Protein AF-A0A0F9MVT8-F1 (afdb_monomer)

Sequence (99 aa):
MTNLKAFVANEDFSGGAGLPTGDTILDLTTTQVSPEDYEGKPRWKLTTADKVEYFVPKTVMNGIKNAVAKDFGFARVTRTGESKNDTQYTVVGIKDGGQ

Secondary structure (DSSP, 8-state):
-EEHHHHHTT--------PPSEEEEEETTT-EEEEEESSSSEEEEEE-TT--EEEE-HHHHHHHHHHHHTT-SEEEEEEE-SSTTT-EEEEEEESSS--

Solvent-accessible surface area (backbone atoms only — not comparable to full-atom values): 5567 Å² total; per-residue (Å²): 135,43,36,35,60,71,47,58,77,76,67,87,73,55,51,52,78,55,70,70,74,41,82,43,79,42,49,36,75,62,19,28,42,44,82,40,75,56,91,90,30,54,26,36,37,39,33,38,82,87,67,52,74,40,39,38,26,33,72,56,53,54,33,49,42,54,19,51,76,70,69,34,52,18,33,40,37,36,29,44,56,93,49,88,90,58,49,44,78,47,58,44,55,32,80,61,90,70,131

Radius of gyration: 12.4 Å; Cα contacts (8 Å, |Δi|>4): 213; chains: 1; bounding box: 30×28×28 Å

Foldseek 3Di:
DAQQLVVLVDDDFAFDDWDDAFKDKAQRGAWDWDWDQDPNTIWIWTQHPVRDIITGGRVQSVLVSVLSVVVARMKIWHWDDDDRVGTDIDIDGDNDSDD

pLDDT: mean 78.33, std 12.26, range [42.06, 92.0]

Structure (mmCIF, N/CA/C/O backbone):
data_AF-A0A0F9MVT8-F1
#
_entry.id   AF-A0A0F9MVT8-F1
#
loop_
_atom_site.group_PDB
_atom_site.id
_atom_site.type_symbol
_atom_site.label_atom_id
_atom_site.label_alt_id
_atom_site.label_comp_id
_atom_site.label_asym_id
_atom_site.label_entity_id
_atom_site.label_seq_id
_atom_site.pdbx_PDB_ins_code
_atom_site.Cartn_x
_atom_site.Cartn_y
_atom_site.Cartn_z
_atom_site.occupancy
_atom_site.B_iso_or_equiv
_atom_site.auth_seq_id
_atom_site.auth_comp_id
_atom_site.auth_asym_id
_atom_site.auth_atom_id
_atom_site.pdbx_PDB_model_num
ATOM 1 N N . MET A 1 1 ? 2.229 -5.162 15.425 1.00 57.41 1 MET A N 1
ATOM 2 C CA . MET A 1 1 ? 1.978 -4.916 13.990 1.00 57.41 1 MET A CA 1
ATOM 3 C C . MET A 1 1 ? 0.485 -5.056 13.756 1.00 57.41 1 MET A C 1
ATOM 5 O O . MET A 1 1 ? -0.080 -6.049 14.198 1.00 57.41 1 MET A O 1
ATOM 9 N N . THR A 1 2 ? -0.148 -4.052 13.154 1.00 72.50 2 THR A N 1
ATOM 10 C CA . THR A 1 2 ? -1.597 -4.027 12.884 1.00 72.50 2 THR A CA 1
ATOM 11 C C . THR A 1 2 ? -1.817 -4.370 11.410 1.00 72.50 2 THR A C 1
ATOM 13 O O . THR A 1 2 ? -1.026 -3.951 10.565 1.00 72.50 2 THR A O 1
ATOM 16 N N . ASN A 1 3 ? -2.851 -5.151 11.084 1.00 79.38 3 ASN A N 1
ATOM 17 C CA . ASN A 1 3 ? -3.194 -5.400 9.681 1.00 79.38 3 ASN A CA 1
ATOM 18 C C . ASN A 1 3 ? -3.801 -4.143 9.028 1.00 79.38 3 ASN A C 1
ATOM 20 O O . ASN A 1 3 ? -4.315 -3.247 9.704 1.00 79.38 3 ASN A O 1
ATOM 24 N N . LEU A 1 4 ? -3.716 -4.069 7.702 1.00 78.19 4 LEU A N 1
ATOM 25 C CA . LEU A 1 4 ? -4.074 -2.895 6.913 1.00 78.19 4 LEU A CA 1
ATOM 26 C C . LEU A 1 4 ? -5.542 -2.501 7.110 1.00 78.19 4 LEU A C 1
ATOM 28 O O . LEU A 1 4 ? -5.825 -1.328 7.356 1.00 78.19 4 LEU A O 1
ATOM 32 N N . LYS A 1 5 ? -6.464 -3.474 7.100 1.00 77.69 5 LYS A N 1
ATOM 33 C CA . LYS A 1 5 ? -7.898 -3.232 7.333 1.00 77.69 5 LYS A CA 1
ATOM 34 C C . LYS A 1 5 ? -8.169 -2.568 8.694 1.00 77.69 5 LYS A C 1
ATOM 36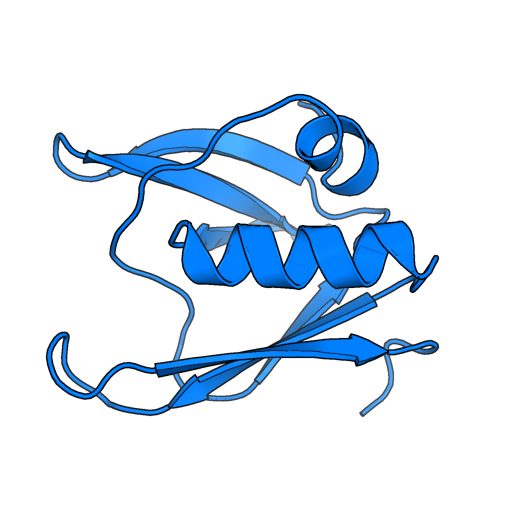 O O . LYS A 1 5 ? -8.934 -1.608 8.746 1.00 77.69 5 LYS A O 1
ATOM 41 N N . ALA A 1 6 ? -7.530 -3.023 9.777 1.00 75.38 6 ALA A N 1
ATOM 42 C CA . ALA A 1 6 ? -7.729 -2.471 11.123 1.00 75.38 6 ALA A CA 1
ATOM 43 C C . ALA A 1 6 ? -7.059 -1.099 11.331 1.00 75.38 6 ALA A C 1
ATOM 45 O O . ALA A 1 6 ? -7.586 -0.252 12.050 1.00 75.38 6 ALA A O 1
ATOM 46 N N . PHE A 1 7 ? -5.914 -0.858 10.694 1.00 71.88 7 PHE A N 1
ATOM 47 C CA . PHE A 1 7 ? -5.181 0.408 10.797 1.00 71.88 7 PHE A CA 1
ATOM 48 C C . PHE A 1 7 ? -5.871 1.555 10.046 1.00 71.88 7 PHE A C 1
ATOM 50 O O . PHE A 1 7 ? -6.007 2.662 10.560 1.00 71.88 7 PHE A O 1
ATOM 57 N N . VAL A 1 8 ? -6.371 1.279 8.840 1.00 70.25 8 VAL A N 1
ATOM 58 C CA . VAL A 1 8 ? -7.002 2.277 7.959 1.00 70.25 8 VAL A CA 1
ATOM 59 C C . VAL A 1 8 ? -8.264 2.911 8.562 1.00 70.25 8 VAL A C 1
ATOM 61 O O . VAL A 1 8 ? -8.628 4.037 8.211 1.00 70.25 8 VAL A O 1
ATOM 64 N N . ALA A 1 9 ? -8.922 2.219 9.491 1.00 67.50 9 ALA A N 1
ATOM 65 C CA . ALA A 1 9 ? -10.107 2.725 10.171 1.00 67.50 9 ALA A CA 1
ATOM 66 C C . ALA A 1 9 ? -9.826 3.938 11.083 1.00 67.50 9 ALA A C 1
ATOM 68 O O . ALA A 1 9 ? -10.749 4.713 11.320 1.00 67.50 9 ALA A O 1
ATOM 69 N N . ASN A 1 10 ? -8.585 4.137 11.551 1.00 59.72 10 ASN A N 1
ATOM 70 C CA . ASN A 1 10 ? -8.304 5.019 12.693 1.00 59.72 10 ASN A CA 1
ATOM 71 C C . ASN A 1 10 ? -7.303 6.160 12.441 1.00 59.72 10 ASN A C 1
ATOM 73 O O . ASN A 1 10 ? -7.104 6.972 13.336 1.00 59.72 10 ASN A O 1
ATOM 77 N N . GLU A 1 11 ? -6.694 6.266 11.258 1.00 57.78 11 GLU A N 1
ATOM 78 C CA . GLU A 1 11 ? -5.518 7.133 11.071 1.00 57.78 11 GLU A CA 1
ATOM 79 C C . GLU A 1 11 ? -5.678 8.193 9.964 1.00 57.78 11 GLU A C 1
ATOM 81 O O . GLU A 1 11 ? -6.365 7.978 8.955 1.00 57.78 11 GLU A O 1
ATOM 86 N N . ASP A 1 12 ? -5.021 9.345 10.166 1.00 48.75 12 ASP A N 1
ATOM 87 C CA . ASP A 1 12 ? -4.822 10.403 9.166 1.00 48.75 12 ASP A CA 1
ATOM 88 C C . ASP A 1 12 ? -3.402 10.327 8.599 1.00 48.75 12 ASP A C 1
ATOM 90 O O . ASP A 1 12 ? -2.428 10.002 9.276 1.00 48.75 12 ASP A O 1
ATOM 94 N N . PHE A 1 13 ? -3.288 10.607 7.309 1.00 53.25 13 PHE A N 1
ATOM 95 C CA . PHE A 1 13 ? -2.173 10.154 6.504 1.00 53.25 13 PHE A CA 1
ATOM 96 C C . PHE A 1 13 ? -1.389 11.350 5.889 1.00 53.25 13 PHE A C 1
ATOM 98 O O . PHE A 1 13 ? -2.007 12.262 5.363 1.00 53.25 13 PHE A O 1
ATOM 105 N N . SER A 1 14 ? -0.046 11.417 5.907 1.00 42.06 14 SER A N 1
ATOM 106 C CA . SER A 1 14 ? 0.808 12.344 5.111 1.00 42.06 14 SER A CA 1
ATOM 107 C C . SER A 1 14 ? 2.017 11.628 4.444 1.00 42.06 14 SER A C 1
ATOM 109 O O . SER A 1 14 ? 2.434 10.588 4.923 1.00 42.06 14 SER A O 1
ATOM 111 N N . GLY A 1 15 ? 2.486 12.071 3.259 1.00 43.91 15 GLY A N 1
ATOM 112 C CA . GLY A 1 15 ? 3.060 11.149 2.246 1.00 43.91 15 GLY A CA 1
ATOM 113 C C . GLY A 1 15 ? 4.487 11.341 1.688 1.00 43.91 15 GLY A C 1
ATOM 114 O O . GLY A 1 15 ? 5.282 12.156 2.150 1.00 43.91 15 GLY A O 1
ATOM 115 N N . GLY A 1 16 ? 4.766 10.563 0.620 1.00 42.28 16 GLY A N 1
ATOM 116 C CA . GLY A 1 16 ? 5.887 10.630 -0.348 1.00 42.28 16 GLY A CA 1
ATOM 117 C C . GLY A 1 16 ? 6.262 9.239 -0.938 1.00 42.28 16 GLY A C 1
ATOM 118 O O . GLY A 1 16 ? 5.487 8.313 -0.729 1.00 42.28 16 GLY A O 1
ATOM 119 N N . ALA A 1 17 ? 7.420 9.121 -1.638 1.00 54.72 17 ALA A N 1
ATOM 120 C CA . ALA A 1 17 ? 8.029 7.942 -2.324 1.00 54.72 17 ALA A CA 1
ATOM 121 C C . ALA A 1 17 ? 7.345 6.573 -2.129 1.00 54.72 17 ALA A C 1
ATOM 123 O O . ALA A 1 17 ? 7.196 6.101 -1.001 1.00 54.72 17 ALA A O 1
ATOM 124 N N . GLY A 1 18 ? 6.931 5.989 -3.256 1.00 60.56 18 GLY A N 1
ATOM 125 C CA . GLY A 1 18 ? 5.908 4.954 -3.299 1.00 60.56 18 GLY A CA 1
ATOM 126 C C . GLY A 1 18 ? 6.324 3.634 -3.951 1.00 60.56 18 GLY A C 1
ATOM 127 O O . GLY A 1 18 ? 7.499 3.296 -4.032 1.00 60.56 18 GLY A O 1
ATOM 128 N N . LEU A 1 19 ? 5.310 2.911 -4.423 1.00 71.81 19 LEU A N 1
ATOM 129 C CA . LEU A 1 19 ? 5.390 1.584 -5.043 1.00 71.81 19 LEU A CA 1
ATOM 130 C C . LEU A 1 19 ? 6.253 1.542 -6.323 1.00 71.81 19 LEU A C 1
ATOM 132 O O . LEU A 1 19 ? 6.502 2.584 -6.937 1.00 71.81 19 LEU A O 1
ATOM 136 N N . PRO A 1 20 ? 6.697 0.352 -6.770 1.00 75.06 20 PRO A N 1
ATOM 137 C CA . PRO A 1 20 ? 7.292 0.194 -8.097 1.00 75.06 20 PRO A CA 1
ATOM 138 C C . PRO A 1 20 ? 6.305 0.598 -9.205 1.00 75.06 20 PRO A C 1
ATOM 140 O O . PRO A 1 20 ? 5.094 0.604 -8.999 1.00 75.06 20 PRO A O 1
ATOM 143 N N . THR A 1 21 ? 6.824 0.971 -10.379 1.00 81.00 21 THR A N 1
ATOM 144 C CA . THR A 1 21 ? 5.994 1.255 -11.562 1.00 81.00 21 THR A CA 1
ATOM 145 C C . THR A 1 21 ? 5.252 -0.010 -12.000 1.00 81.00 21 THR A C 1
ATOM 147 O O . THR A 1 21 ? 5.832 -1.095 -11.994 1.00 81.00 21 THR A O 1
ATOM 150 N N . GLY A 1 22 ? 3.990 0.135 -12.406 1.00 85.31 22 GLY A N 1
ATOM 151 C CA . GLY A 1 22 ? 3.108 -0.973 -12.769 1.00 85.31 22 GLY A CA 1
ATOM 152 C C . GLY A 1 22 ? 2.114 -1.327 -11.666 1.00 85.31 22 GLY A C 1
ATOM 153 O O . GLY A 1 22 ? 1.822 -0.514 -10.784 1.00 85.31 22 GLY A O 1
ATOM 154 N N . ASP A 1 23 ? 1.564 -2.535 -11.753 1.00 88.00 23 ASP A N 1
ATOM 155 C CA . ASP A 1 23 ? 0.550 -3.025 -10.827 1.00 88.00 23 ASP A CA 1
ATOM 156 C C . ASP A 1 23 ? 1.186 -3.691 -9.608 1.00 88.00 23 ASP A C 1
ATOM 158 O O . ASP A 1 23 ? 2.031 -4.577 -9.718 1.00 88.00 23 ASP A O 1
ATOM 162 N N . THR A 1 24 ? 0.727 -3.295 -8.425 1.00 88.88 24 THR A N 1
ATOM 163 C CA . THR A 1 24 ? 0.940 -4.031 -7.179 1.00 88.88 24 THR A CA 1
ATOM 164 C C . THR A 1 24 ? -0.413 -4.450 -6.620 1.00 88.88 24 THR A C 1
ATOM 166 O O . THR A 1 24 ? -1.289 -3.608 -6.411 1.00 88.88 24 THR A O 1
ATOM 169 N N . ILE A 1 25 ? -0.592 -5.746 -6.366 1.00 89.75 25 ILE A N 1
ATOM 170 C CA . ILE A 1 25 ? -1.791 -6.276 -5.713 1.00 89.75 25 ILE A CA 1
ATOM 171 C C . ILE A 1 25 ? -1.519 -6.395 -4.217 1.00 89.75 25 ILE A C 1
ATOM 173 O O . ILE A 1 25 ? -0.577 -7.061 -3.797 1.00 89.75 25 ILE A O 1
ATOM 177 N N . LEU A 1 26 ? -2.348 -5.734 -3.415 1.00 89.62 26 LEU A N 1
ATOM 178 C CA . LEU A 1 26 ? -2.297 -5.780 -1.960 1.00 89.62 26 LEU A CA 1
ATOM 179 C C . LEU A 1 26 ? -3.482 -6.587 -1.438 1.00 89.62 26 LEU A C 1
ATOM 181 O O . LEU A 1 26 ? -4.635 -6.227 -1.678 1.00 89.62 26 LEU A O 1
ATOM 185 N N . ASP A 1 27 ? -3.202 -7.641 -0.680 1.00 90.56 27 ASP A N 1
ATOM 186 C CA . ASP A 1 27 ? -4.200 -8.312 0.150 1.00 90.56 27 ASP A CA 1
ATOM 187 C C . ASP A 1 27 ? -4.474 -7.455 1.391 1.00 90.56 27 ASP A C 1
ATOM 189 O O . ASP A 1 27 ? -3.606 -7.270 2.249 1.00 90.56 27 ASP A O 1
ATOM 193 N N . LEU A 1 28 ? -5.688 -6.913 1.486 1.00 88.19 28 LEU A N 1
ATOM 194 C CA . LEU A 1 28 ? -6.062 -5.963 2.533 1.00 88.19 28 LEU A CA 1
ATOM 195 C C . LEU A 1 28 ? -6.224 -6.627 3.906 1.00 88.19 28 LEU A C 1
ATOM 197 O O . LEU A 1 28 ? -6.268 -5.933 4.927 1.00 88.19 28 LEU A O 1
ATOM 201 N N . THR A 1 29 ? -6.324 -7.954 3.935 1.00 84.75 29 THR A N 1
ATOM 202 C CA . THR A 1 29 ? -6.540 -8.753 5.143 1.00 84.75 29 THR A CA 1
ATOM 203 C C . THR A 1 29 ? -5.230 -9.203 5.780 1.00 84.75 29 THR A C 1
ATOM 205 O O . THR A 1 29 ? -5.135 -9.244 7.010 1.00 84.75 29 THR A O 1
ATOM 208 N N . THR A 1 30 ? -4.209 -9.484 4.965 1.00 88.00 30 THR A N 1
ATOM 209 C CA . THR A 1 30 ? -2.917 -10.013 5.430 1.00 88.00 30 THR A CA 1
ATOM 210 C C . THR A 1 30 ? -1.789 -8.986 5.414 1.00 88.00 30 THR A C 1
ATOM 212 O O . THR A 1 30 ? -0.856 -9.110 6.210 1.00 88.00 30 THR A O 1
ATOM 215 N N . THR A 1 31 ? -1.877 -7.942 4.581 1.00 87.94 31 THR A N 1
ATOM 216 C CA . THR A 1 31 ? -0.879 -6.864 4.567 1.00 87.94 31 THR A CA 1
ATOM 217 C C . THR A 1 31 ? -0.854 -6.163 5.918 1.00 87.94 31 THR A C 1
ATOM 219 O O . THR A 1 31 ? -1.880 -5.715 6.431 1.00 87.94 31 THR A O 1
ATOM 222 N N . GLN A 1 32 ? 0.329 -6.066 6.507 1.00 87.62 32 GLN A N 1
ATOM 223 C CA . GLN A 1 32 ? 0.578 -5.307 7.722 1.00 87.62 32 GLN A CA 1
ATOM 224 C C . GLN A 1 32 ? 0.954 -3.876 7.375 1.00 87.62 32 GLN A C 1
ATOM 226 O O . GLN A 1 32 ? 1.468 -3.603 6.291 1.00 87.62 32 GLN A O 1
ATOM 231 N N . VAL A 1 33 ? 0.711 -2.960 8.304 1.00 86.44 33 VAL A N 1
ATOM 232 C CA . VAL A 1 33 ? 1.057 -1.556 8.116 1.00 86.44 33 VAL A CA 1
ATOM 233 C C . VAL A 1 33 ? 1.614 -0.941 9.390 1.00 86.44 33 VAL A C 1
ATOM 235 O O . VAL A 1 33 ? 1.162 -1.240 10.500 1.00 86.44 33 VAL A O 1
ATOM 238 N N . SER A 1 34 ? 2.609 -0.077 9.222 1.00 84.94 34 SER A N 1
ATOM 239 C CA . SER A 1 34 ? 3.188 0.719 10.300 1.00 84.94 34 SER A CA 1
ATOM 240 C C . SER A 1 34 ? 3.512 2.136 9.825 1.00 84.94 34 SER A C 1
ATOM 242 O O . SER A 1 34 ? 3.980 2.300 8.695 1.00 84.94 34 SER A O 1
ATOM 244 N N . PRO A 1 35 ? 3.295 3.165 10.665 1.00 81.00 35 PRO A N 1
ATOM 245 C CA . PRO A 1 35 ? 3.855 4.483 10.408 1.00 81.00 35 PRO A CA 1
ATOM 246 C C . PRO A 1 35 ? 5.384 4.397 10.461 1.00 81.00 35 PRO A C 1
ATOM 248 O O . PRO A 1 35 ? 5.942 3.735 11.336 1.00 81.00 35 PRO A O 1
ATOM 251 N N . GLU A 1 36 ? 6.057 5.047 9.521 1.00 78.12 36 GLU A N 1
ATOM 252 C CA . GLU A 1 36 ? 7.517 5.052 9.428 1.00 78.12 36 GLU A CA 1
ATOM 253 C C . GLU A 1 36 ? 8.011 6.408 8.926 1.00 78.12 36 GLU A C 1
ATOM 255 O O . GLU A 1 36 ? 7.325 7.078 8.153 1.00 78.12 36 GLU A O 1
ATOM 260 N N . ASP A 1 37 ? 9.187 6.837 9.381 1.00 69.75 37 ASP A N 1
ATOM 261 C CA . ASP A 1 37 ? 9.790 8.089 8.931 1.00 69.75 37 ASP A CA 1
ATOM 262 C C . ASP A 1 37 ? 10.702 7.841 7.716 1.00 69.75 37 ASP A C 1
ATOM 264 O O . ASP A 1 37 ? 11.791 7.280 7.820 1.00 69.75 37 ASP A O 1
ATOM 268 N N . TYR A 1 38 ? 10.175 8.218 6.551 1.00 65.25 38 TYR A N 1
ATOM 269 C CA . TYR A 1 38 ? 10.763 8.252 5.214 1.00 65.25 38 TYR A CA 1
ATOM 270 C C . TYR A 1 38 ? 11.657 9.468 4.924 1.00 65.25 38 TYR A C 1
ATOM 272 O O . TYR A 1 38 ? 11.114 10.397 4.321 1.00 65.25 38 TYR A O 1
ATOM 280 N N . GLU A 1 39 ? 12.954 9.513 5.255 1.00 66.75 39 GLU A N 1
ATOM 281 C CA . GLU A 1 39 ? 13.813 10.699 4.985 1.00 66.75 39 GLU A CA 1
ATOM 282 C C . GLU A 1 39 ? 13.290 12.003 5.645 1.00 66.75 39 GLU A C 1
ATOM 284 O O . GLU A 1 39 ? 13.242 13.068 5.019 1.00 66.75 39 GLU A O 1
ATOM 289 N N . GLY A 1 40 ? 12.851 11.935 6.907 1.00 66.94 40 GLY A N 1
ATOM 290 C CA . GLY A 1 40 ? 12.287 13.082 7.636 1.00 66.94 40 GLY A CA 1
ATOM 291 C C . GLY A 1 40 ? 10.875 13.456 7.177 1.00 66.94 40 GLY A C 1
ATOM 292 O O . GLY A 1 40 ? 10.425 14.588 7.378 1.00 66.94 40 GLY A O 1
ATOM 293 N N . LYS A 1 41 ? 10.188 12.532 6.497 1.00 68.88 41 LYS A N 1
ATOM 294 C CA . LYS A 1 41 ? 8.797 12.677 6.077 1.00 68.88 41 LYS A CA 1
ATOM 295 C C . LYS A 1 41 ? 8.002 11.478 6.576 1.00 68.88 41 LYS A C 1
ATOM 297 O O . LYS A 1 41 ? 8.358 10.351 6.236 1.00 68.88 41 LYS A O 1
ATOM 302 N N . PRO A 1 42 ? 6.879 11.694 7.273 1.00 69.38 42 PRO A N 1
ATOM 303 C CA . PRO A 1 42 ? 5.994 10.602 7.665 1.00 69.38 42 PRO A CA 1
ATOM 304 C C . PRO A 1 42 ? 5.536 9.800 6.438 1.00 69.38 42 PRO A C 1
ATOM 306 O O . PRO A 1 42 ? 5.222 10.381 5.395 1.00 69.38 42 PRO A O 1
ATOM 309 N N . ARG A 1 43 ? 5.536 8.468 6.563 1.00 77.69 43 ARG A N 1
ATOM 310 C CA . ARG A 1 43 ? 5.099 7.461 5.580 1.00 77.69 43 ARG A CA 1
ATOM 311 C C . ARG A 1 43 ? 4.369 6.315 6.263 1.00 77.69 43 ARG A C 1
ATOM 313 O O . ARG A 1 43 ? 4.393 6.190 7.484 1.00 77.69 43 ARG A O 1
ATOM 320 N N . TRP A 1 44 ? 3.792 5.432 5.448 1.00 82.94 44 TRP A N 1
ATOM 321 C CA . TRP A 1 44 ? 3.418 4.090 5.891 1.00 82.94 44 TRP A CA 1
ATOM 322 C C . TRP A 1 44 ? 4.234 3.067 5.154 1.00 82.94 44 TRP A C 1
ATOM 324 O O . TRP A 1 44 ? 4.307 3.092 3.921 1.00 82.94 44 TRP A O 1
ATOM 334 N N . LYS A 1 45 ? 4.785 2.153 5.936 1.00 86.69 45 LYS A N 1
ATOM 335 C CA . LYS A 1 45 ? 5.301 0.901 5.440 1.00 86.69 45 LYS A CA 1
ATOM 336 C C . LYS A 1 45 ? 4.167 -0.109 5.381 1.00 86.69 45 LYS A C 1
ATOM 338 O O . LYS A 1 45 ? 3.474 -0.314 6.374 1.00 86.69 45 LYS A O 1
ATOM 343 N N . LEU A 1 46 ? 3.989 -0.718 4.219 1.00 87.88 46 LEU A N 1
ATOM 344 C CA . LEU A 1 46 ? 3.151 -1.881 3.984 1.00 87.88 46 LEU A CA 1
ATOM 345 C C . LEU A 1 46 ? 4.056 -3.107 3.927 1.00 87.88 46 LEU A C 1
ATOM 347 O O . LEU A 1 46 ? 4.992 -3.129 3.135 1.00 87.88 46 LEU A O 1
ATOM 351 N N . THR A 1 47 ? 3.766 -4.130 4.719 1.00 87.94 47 THR A N 1
ATOM 352 C CA . THR A 1 47 ? 4.486 -5.407 4.687 1.00 87.94 47 THR A CA 1
ATOM 353 C C . THR A 1 47 ? 3.509 -6.498 4.283 1.00 87.94 47 THR A C 1
ATOM 355 O O . THR A 1 47 ? 2.569 -6.806 5.015 1.00 87.94 47 THR A O 1
ATOM 358 N N . THR A 1 48 ? 3.702 -7.063 3.097 1.00 86.56 48 THR A N 1
ATOM 359 C CA . THR A 1 48 ? 2.865 -8.160 2.584 1.00 86.56 48 THR A CA 1
ATOM 360 C C . THR A 1 48 ? 3.119 -9.468 3.338 1.00 86.56 48 THR A C 1
ATOM 362 O O . THR A 1 48 ? 4.111 -9.599 4.060 1.00 86.56 48 THR A O 1
ATOM 365 N N . ALA A 1 49 ? 2.243 -10.462 3.152 1.00 84.50 49 ALA A N 1
ATOM 366 C CA . ALA A 1 49 ? 2.422 -11.805 3.713 1.00 84.50 49 ALA A CA 1
ATOM 367 C C . ALA A 1 49 ? 3.760 -12.447 3.291 1.00 84.50 49 ALA A C 1
ATOM 369 O O . ALA A 1 49 ? 4.414 -13.105 4.101 1.00 84.50 49 ALA A O 1
ATOM 370 N N . ASP A 1 50 ? 4.215 -12.154 2.069 1.00 84.00 50 ASP A N 1
ATOM 371 C CA . ASP A 1 50 ? 5.497 -12.607 1.514 1.00 84.00 50 ASP A CA 1
ATOM 372 C C . ASP A 1 50 ? 6.701 -11.785 2.010 1.00 84.00 50 ASP A C 1
ATOM 374 O O . ASP A 1 50 ? 7.814 -11.922 1.502 1.00 84.00 50 ASP A O 1
ATOM 378 N N . LYS A 1 51 ? 6.497 -10.928 3.020 1.00 82.81 51 LYS A N 1
ATOM 379 C CA . LYS A 1 51 ? 7.503 -10.042 3.628 1.00 82.81 51 LYS A CA 1
ATOM 380 C C . LYS A 1 51 ? 8.090 -9.002 2.673 1.00 82.81 51 LYS A C 1
ATOM 382 O O . LYS A 1 51 ? 9.132 -8.422 2.972 1.00 82.81 51 LYS A O 1
ATOM 387 N N . VAL A 1 52 ? 7.418 -8.723 1.557 1.00 83.06 52 VAL A N 1
ATOM 38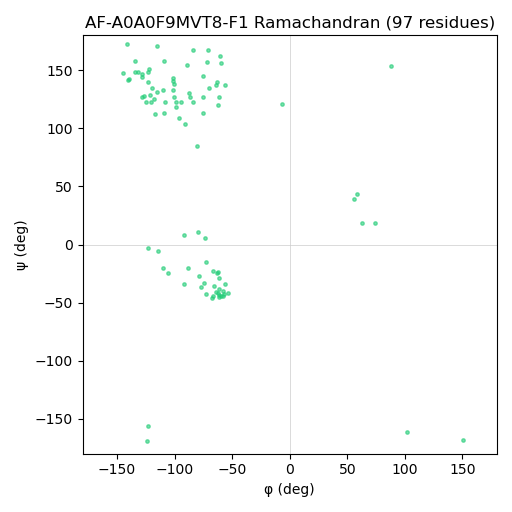8 C CA . VAL A 1 52 ? 7.782 -7.593 0.698 1.00 83.06 52 VAL A CA 1
ATOM 389 C C . VAL A 1 52 ? 7.317 -6.308 1.367 1.00 83.06 52 VAL A C 1
ATOM 391 O O . VAL A 1 52 ? 6.145 -6.191 1.740 1.00 83.06 52 VAL A O 1
ATOM 394 N N . GLU A 1 53 ? 8.243 -5.367 1.521 1.00 85.44 53 GLU A N 1
ATOM 395 C CA . GLU A 1 53 ? 8.006 -4.068 2.138 1.00 85.44 53 GLU A CA 1
ATOM 396 C C . GLU A 1 53 ? 7.854 -2.978 1.073 1.00 85.44 53 GLU A C 1
ATOM 398 O O . GLU A 1 53 ? 8.665 -2.860 0.153 1.00 85.44 53 GLU A O 1
ATOM 403 N N . TYR A 1 54 ? 6.822 -2.152 1.220 1.00 84.38 54 TYR A N 1
ATOM 404 C CA . TYR A 1 54 ? 6.562 -0.997 0.371 1.00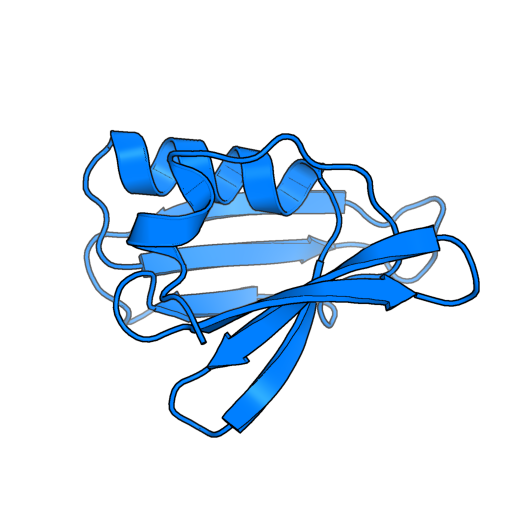 84.38 54 TYR A CA 1
ATOM 405 C C . TYR A 1 54 ? 6.345 0.240 1.224 1.00 84.38 54 TYR A C 1
ATOM 407 O O . TYR A 1 54 ? 5.687 0.175 2.255 1.00 84.38 54 TYR A O 1
ATOM 415 N N . PHE A 1 55 ? 6.797 1.392 0.749 1.00 82.62 55 PHE A N 1
ATOM 416 C CA . PHE A 1 55 ? 6.409 2.678 1.318 1.00 82.62 55 PHE A CA 1
ATOM 417 C C . PHE A 1 55 ? 5.335 3.284 0.426 1.00 82.62 55 PHE A C 1
ATOM 419 O O . PHE A 1 55 ? 5.428 3.163 -0.792 1.00 82.62 55 PHE A O 1
ATOM 426 N N . VAL A 1 56 ? 4.290 3.886 0.995 1.00 81.06 56 VAL A N 1
ATOM 427 C CA . VAL A 1 56 ? 3.193 4.467 0.200 1.00 81.06 56 VAL A CA 1
ATOM 428 C C . VAL A 1 56 ? 2.828 5.891 0.631 1.00 81.06 56 VAL A C 1
ATOM 430 O O . VAL A 1 56 ? 2.954 6.235 1.807 1.00 81.06 56 VAL A O 1
ATOM 433 N N . PRO A 1 57 ? 2.365 6.750 -0.303 1.00 78.06 57 PRO A N 1
ATOM 434 C CA . PRO A 1 57 ? 1.871 8.092 0.003 1.00 78.06 57 PRO A CA 1
ATOM 435 C C . PRO A 1 57 ? 0.398 8.101 0.450 1.00 78.06 57 PRO A C 1
ATOM 437 O O . PRO A 1 57 ? -0.339 7.132 0.268 1.00 78.06 57 PRO A O 1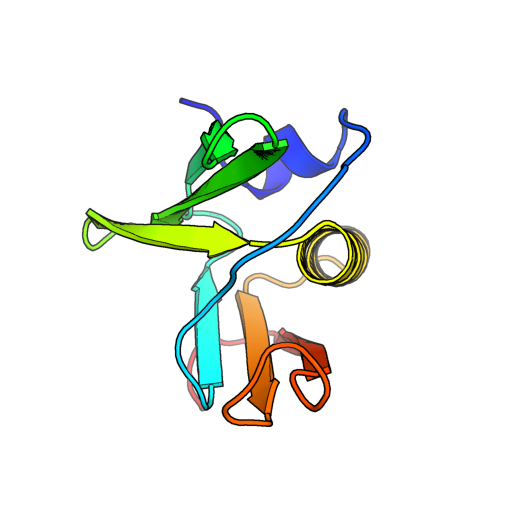
ATOM 440 N N . LYS A 1 58 ? -0.056 9.248 0.993 1.00 78.81 58 LYS A N 1
ATOM 441 C CA . LYS A 1 58 ? -1.424 9.433 1.527 1.00 78.81 58 LYS A CA 1
ATOM 442 C C . LYS A 1 58 ? -2.486 9.063 0.498 1.00 78.81 58 LYS A C 1
ATOM 444 O O . LYS A 1 58 ? -3.498 8.457 0.828 1.00 78.81 58 LYS A O 1
ATOM 449 N N . THR A 1 59 ? -2.262 9.457 -0.751 1.00 79.38 59 THR A N 1
ATOM 450 C CA . THR A 1 59 ? -3.194 9.233 -1.859 1.00 79.38 59 THR A CA 1
ATOM 451 C C . THR A 1 59 ? -3.494 7.750 -2.058 1.00 79.38 59 THR A C 1
ATOM 453 O O . THR A 1 59 ? -4.655 7.390 -2.243 1.00 79.38 59 THR A O 1
ATOM 456 N N . VAL A 1 60 ? -2.483 6.887 -1.925 1.00 85.38 60 VAL A N 1
ATOM 457 C CA . VAL A 1 60 ? -2.649 5.429 -1.989 1.00 85.38 60 VAL A CA 1
ATOM 458 C C . VAL A 1 60 ? -3.443 4.925 -0.785 1.00 85.38 60 VAL A C 1
ATOM 460 O O . VAL A 1 60 ? -4.410 4.186 -0.966 1.00 85.38 60 VAL A O 1
ATOM 463 N N . MET A 1 61 ? -3.119 5.386 0.427 1.00 85.56 61 MET A N 1
ATOM 464 C CA . MET A 1 61 ? -3.857 5.001 1.640 1.00 85.56 61 MET A CA 1
ATOM 465 C C . MET A 1 61 ? -5.335 5.409 1.600 1.00 85.56 61 MET A C 1
ATOM 467 O O . MET A 1 61 ? -6.197 4.631 2.005 1.00 85.56 61 MET A O 1
ATOM 471 N N . ASN A 1 62 ? -5.661 6.581 1.051 1.00 85.44 62 ASN A N 1
ATOM 472 C CA . ASN A 1 62 ? -7.049 7.007 0.846 1.00 85.44 62 ASN A CA 1
ATOM 473 C C . ASN A 1 62 ? -7.787 6.091 -0.144 1.00 85.44 62 ASN A C 1
ATOM 475 O O . ASN A 1 62 ? -8.947 5.740 0.076 1.00 85.44 62 ASN A O 1
ATOM 479 N N . GLY A 1 63 ? -7.116 5.676 -1.222 1.00 87.06 63 GLY A N 1
ATOM 480 C CA . GLY A 1 63 ? -7.657 4.700 -2.166 1.00 87.06 63 GLY A CA 1
ATOM 481 C C . GLY A 1 63 ? -7.933 3.345 -1.508 1.00 87.06 63 GLY A C 1
ATOM 482 O O . GLY A 1 63 ? -9.012 2.778 -1.685 1.00 87.06 63 GLY A O 1
ATOM 483 N N . ILE A 1 64 ? -7.002 2.870 -0.678 1.00 89.06 64 ILE A N 1
ATOM 484 C CA . ILE A 1 64 ? -7.152 1.640 0.112 1.00 89.06 64 ILE A CA 1
ATOM 485 C C . ILE A 1 64 ? -8.318 1.769 1.101 1.00 89.06 64 ILE A C 1
ATOM 487 O O . ILE A 1 64 ? -9.125 0.849 1.210 1.00 89.06 64 ILE A O 1
ATOM 491 N N . LYS A 1 65 ? -8.479 2.921 1.764 1.00 85.69 65 LYS A N 1
ATOM 492 C CA . LYS A 1 65 ? -9.618 3.200 2.656 1.00 85.69 65 LYS A CA 1
ATOM 493 C C . LYS A 1 65 ? -10.958 3.065 1.952 1.00 85.69 65 LYS A C 1
ATOM 495 O O . LYS A 1 65 ? -11.869 2.443 2.492 1.00 85.69 65 LYS A O 1
ATOM 500 N N . ASN A 1 66 ? -11.059 3.574 0.729 1.00 87.25 66 ASN A N 1
ATOM 501 C CA . ASN A 1 66 ? -12.261 3.406 -0.083 1.00 87.25 66 ASN A CA 1
ATOM 502 C C . ASN A 1 66 ? -12.498 1.942 -0.477 1.00 87.25 66 ASN A C 1
ATOM 504 O O . ASN A 1 66 ? -13.649 1.513 -0.533 1.00 87.25 66 ASN A O 1
ATOM 508 N N . ALA A 1 67 ? -11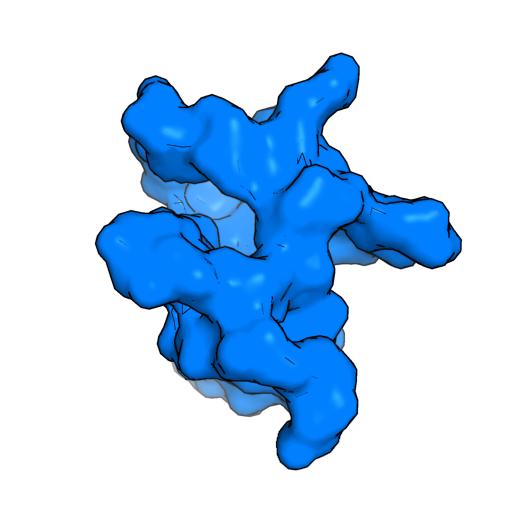.437 1.171 -0.742 1.00 87.88 67 ALA A N 1
ATOM 509 C CA . ALA A 1 67 ? -11.558 -0.256 -1.030 1.00 87.88 67 ALA A CA 1
ATOM 510 C C . ALA A 1 67 ? -12.038 -1.048 0.202 1.00 87.88 67 ALA A C 1
ATOM 512 O O . ALA A 1 67 ? -12.970 -1.844 0.098 1.00 87.88 67 ALA A O 1
ATOM 513 N N . VAL A 1 68 ? -11.482 -0.758 1.382 1.00 86.50 68 VAL A N 1
ATOM 514 C CA . VAL A 1 68 ? -11.912 -1.345 2.661 1.00 86.50 68 VAL A CA 1
ATOM 515 C C . VAL A 1 68 ? -13.366 -0.995 2.980 1.00 86.50 68 VAL A C 1
ATOM 517 O O . VAL A 1 68 ? -14.133 -1.878 3.353 1.00 86.50 68 VAL A O 1
ATOM 520 N N . ALA A 1 69 ? -13.774 0.265 2.800 1.00 85.88 69 ALA A N 1
ATOM 521 C CA . ALA A 1 69 ? -15.148 0.708 3.058 1.00 85.88 69 ALA A CA 1
ATOM 522 C C . ALA A 1 69 ? -16.188 0.024 2.151 1.00 85.88 69 ALA A C 1
ATOM 524 O O . ALA A 1 69 ? -17.355 -0.077 2.517 1.00 85.88 69 ALA A O 1
ATOM 525 N N . LYS A 1 70 ? -15.765 -0.451 0.973 1.00 87.31 70 LYS A N 1
ATOM 526 C CA . LYS A 1 70 ? -16.584 -1.230 0.031 1.00 87.31 70 LYS A CA 1
ATOM 527 C C . LYS A 1 70 ? -16.469 -2.749 0.234 1.00 87.31 70 LYS A C 1
ATOM 529 O O . LYS A 1 70 ? -16.979 -3.500 -0.590 1.00 87.31 70 LYS A O 1
ATOM 534 N N . ASP A 1 71 ? -15.800 -3.175 1.304 1.00 86.31 71 ASP A N 1
ATOM 535 C CA . ASP A 1 71 ? -15.559 -4.569 1.688 1.00 86.31 71 ASP A CA 1
ATOM 536 C C . ASP A 1 71 ? -14.865 -5.421 0.610 1.00 86.31 71 ASP A C 1
ATOM 538 O O . ASP A 1 71 ? -15.168 -6.595 0.410 1.00 86.31 71 ASP A O 1
ATOM 542 N N . PHE A 1 72 ? -13.901 -4.831 -0.100 1.00 88.00 72 PHE A N 1
ATOM 543 C CA . PHE A 1 72 ? -13.011 -5.601 -0.968 1.00 88.00 72 PHE A CA 1
ATOM 544 C C . PHE A 1 72 ? -11.965 -6.376 -0.150 1.00 88.00 72 PHE A C 1
ATOM 546 O O . PHE A 1 72 ? -11.471 -5.885 0.868 1.00 88.00 72 PHE A O 1
ATOM 553 N N . GLY A 1 73 ? -11.597 -7.573 -0.621 1.00 86.44 73 GLY A N 1
ATOM 554 C CA . GLY A 1 73 ? -10.502 -8.369 -0.050 1.00 86.44 73 GLY A CA 1
ATOM 555 C C . GLY A 1 73 ? -9.116 -7.890 -0.492 1.00 86.44 73 GLY A C 1
ATOM 556 O O . GLY A 1 73 ? -8.146 -8.019 0.252 1.00 86.44 73 GLY A O 1
ATOM 557 N N . PHE A 1 74 ? -9.031 -7.267 -1.670 1.00 90.25 74 PHE A N 1
ATOM 558 C CA . PHE A 1 74 ? -7.778 -6.845 -2.291 1.00 90.25 74 PHE A CA 1
ATOM 559 C C . PHE A 1 74 ? -7.873 -5.415 -2.840 1.00 90.25 74 PHE A C 1
ATOM 561 O O . PHE A 1 74 ? -8.955 -4.918 -3.171 1.00 90.25 74 PHE A O 1
ATOM 568 N N . ALA A 1 75 ? -6.724 -4.762 -3.001 1.00 91.25 75 ALA A N 1
ATOM 569 C CA . ALA A 1 75 ? -6.588 -3.525 -3.760 1.00 91.25 75 ALA A CA 1
ATOM 570 C C . ALA A 1 75 ? -5.460 -3.651 -4.785 1.00 91.25 75 ALA A C 1
ATOM 572 O O . ALA A 1 75 ? -4.322 -3.954 -4.433 1.00 91.25 75 ALA A O 1
ATOM 573 N N . ARG A 1 76 ? -5.762 -3.351 -6.048 1.00 92.00 76 ARG A N 1
ATOM 574 C CA . ARG A 1 76 ? -4.749 -3.097 -7.070 1.00 92.00 76 ARG A CA 1
ATOM 575 C C .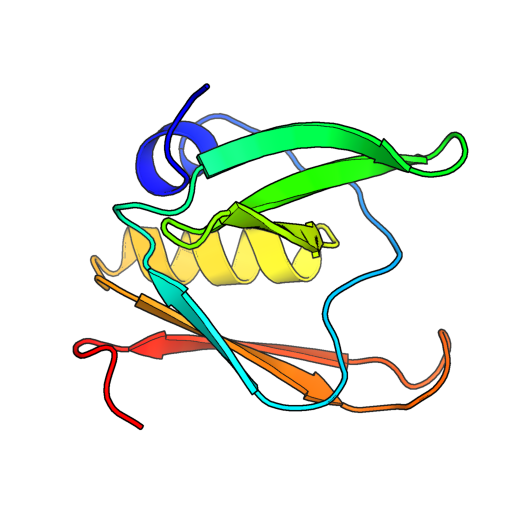 ARG A 1 76 ? -4.325 -1.642 -6.982 1.00 92.00 76 ARG A C 1
ATOM 577 O O . ARG A 1 76 ? -5.162 -0.748 -7.122 1.00 92.00 76 ARG A O 1
ATOM 584 N N . VAL A 1 77 ? -3.036 -1.415 -6.775 1.00 90.62 77 VAL A N 1
ATOM 585 C CA . VAL A 1 77 ? -2.418 -0.096 -6.852 1.00 90.62 77 VAL A CA 1
ATOM 586 C C . VAL A 1 77 ? -1.549 -0.047 -8.098 1.00 90.62 77 VAL A C 1
ATOM 588 O O . VAL A 1 77 ? -0.533 -0.730 -8.174 1.00 90.62 77 VAL A O 1
ATOM 591 N N . THR A 1 78 ? -1.949 0.772 -9.061 1.00 89.94 78 THR A N 1
ATOM 592 C CA . THR A 1 78 ? -1.191 1.004 -10.289 1.00 89.94 78 THR A CA 1
ATOM 593 C C . THR A 1 78 ? -0.407 2.296 -10.136 1.00 89.94 78 THR A C 1
ATOM 595 O O . THR A 1 78 ? -1.008 3.363 -9.965 1.00 89.94 78 THR A O 1
ATOM 598 N N . ARG A 1 79 ? 0.925 2.219 -10.204 1.00 88.12 79 ARG A N 1
ATOM 599 C CA . ARG A 1 79 ? 1.783 3.402 -10.318 1.00 88.12 79 ARG A CA 1
ATOM 600 C C . ARG A 1 79 ? 2.178 3.613 -11.774 1.00 88.12 79 ARG A C 1
ATOM 602 O O . ARG A 1 79 ? 2.814 2.752 -12.377 1.00 88.12 79 ARG A O 1
ATOM 609 N N . THR A 1 80 ? 1.870 4.784 -12.310 1.00 85.00 80 THR A N 1
ATOM 610 C CA . THR A 1 80 ? 2.373 5.243 -13.613 1.00 85.00 80 THR A CA 1
ATOM 611 C C . THR A 1 80 ? 3.384 6.364 -13.415 1.00 85.00 80 THR A C 1
ATOM 613 O O . THR A 1 80 ? 3.337 7.043 -12.392 1.00 85.00 80 THR A O 1
ATOM 616 N N . GLY A 1 81 ? 4.258 6.582 -14.398 1.00 78.88 81 GLY A N 1
ATOM 617 C CA . GLY A 1 81 ? 5.299 7.612 -14.355 1.00 78.88 81 GLY A CA 1
ATOM 618 C C . GLY A 1 81 ? 6.600 7.141 -13.700 1.00 78.88 81 GLY A C 1
ATOM 619 O O . GLY A 1 81 ? 6.613 6.230 -12.867 1.00 78.88 81 GLY A O 1
ATOM 620 N N . GLU A 1 82 ? 7.710 7.756 -14.092 1.00 73.00 82 GLU A N 1
ATOM 621 C CA . GLU A 1 82 ? 9.065 7.331 -13.704 1.00 73.00 82 GLU A CA 1
ATOM 622 C C . GLU A 1 82 ? 9.741 8.307 -12.735 1.00 73.00 82 GLU A C 1
ATOM 624 O O . GLU A 1 82 ? 10.634 7.921 -11.980 1.00 73.00 82 GLU A O 1
ATOM 629 N N . SER A 1 83 ? 9.273 9.553 -12.675 1.00 68.50 83 SER A N 1
ATOM 630 C CA . SER A 1 83 ? 9.795 10.618 -11.819 1.00 68.50 83 SER A CA 1
ATOM 631 C C . SER A 1 83 ? 8.771 11.068 -10.773 1.00 68.50 83 SER A C 1
ATOM 633 O O . SER A 1 83 ? 7.590 10.728 -10.800 1.00 68.50 83 SER A O 1
ATOM 635 N N . LYS A 1 84 ? 9.200 11.897 -9.820 1.00 66.31 84 LYS A N 1
ATOM 636 C CA . LYS A 1 84 ? 8.296 12.480 -8.816 1.00 66.31 84 LYS A CA 1
ATOM 637 C C . LYS A 1 84 ? 7.192 13.357 -9.434 1.00 66.31 84 LYS A C 1
ATOM 639 O O . LYS A 1 84 ? 6.127 13.472 -8.836 1.00 66.31 84 LYS A O 1
ATOM 644 N N . ASN A 1 85 ? 7.448 13.981 -10.584 1.00 71.44 85 ASN A N 1
ATOM 645 C CA . ASN A 1 85 ? 6.564 14.995 -11.170 1.00 71.44 85 ASN A CA 1
ATOM 646 C C . ASN A 1 85 ? 5.475 14.403 -12.080 1.00 71.44 85 ASN A C 1
ATOM 648 O O . ASN A 1 85 ? 4.464 15.056 -12.314 1.00 71.44 85 ASN A O 1
ATOM 652 N N . ASP A 1 86 ? 5.669 13.180 -12.570 1.00 76.12 86 ASP A N 1
ATOM 653 C CA . ASP A 1 86 ? 4.735 12.431 -13.423 1.00 76.12 86 ASP A CA 1
ATOM 654 C C . ASP A 1 86 ? 4.179 11.178 -12.728 1.00 76.12 86 ASP A C 1
ATOM 656 O O . ASP A 1 86 ? 3.283 10.529 -13.266 1.00 76.12 86 ASP A O 1
ATOM 660 N N . THR A 1 87 ? 4.673 10.842 -11.527 1.00 80.81 87 THR A N 1
ATOM 661 C CA . THR A 1 87 ? 4.152 9.709 -10.761 1.00 80.81 87 THR A CA 1
ATOM 662 C C . THR A 1 87 ? 2.684 9.933 -10.396 1.00 80.81 87 THR A C 1
ATOM 664 O O . THR A 1 87 ? 2.349 10.852 -9.644 1.00 80.81 87 THR A O 1
ATOM 667 N N . GLN A 1 88 ? 1.818 9.030 -10.849 1.00 83.12 88 GLN A N 1
ATOM 668 C CA . GLN A 1 88 ? 0.415 8.959 -10.450 1.00 83.12 88 GLN A CA 1
ATOM 669 C C . GLN A 1 88 ? 0.109 7.586 -9.860 1.00 83.12 88 GLN A C 1
ATOM 671 O O . GLN A 1 88 ? 0.730 6.587 -10.221 1.00 83.12 88 GLN A O 1
ATOM 676 N N . TYR A 1 89 ? -0.860 7.550 -8.947 1.00 85.50 89 TYR A N 1
ATOM 677 C CA . TYR A 1 89 ? -1.354 6.315 -8.353 1.00 85.50 89 TYR A CA 1
ATOM 678 C C . TYR A 1 89 ? -2.843 6.179 -8.623 1.00 85.50 89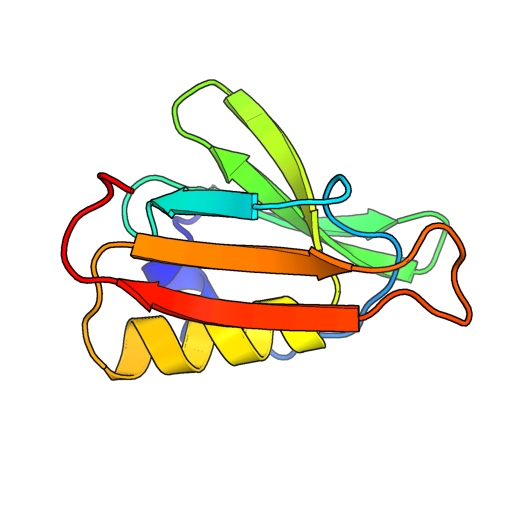 TYR A C 1
ATOM 680 O O . TYR A 1 89 ? -3.618 7.077 -8.292 1.00 85.50 89 TYR A O 1
ATOM 688 N N . THR A 1 90 ? -3.235 5.027 -9.149 1.00 90.00 90 THR A N 1
ATOM 689 C CA . THR A 1 90 ? -4.633 4.601 -9.213 1.00 90.00 90 THR A CA 1
ATOM 690 C C . THR A 1 90 ? -4.823 3.446 -8.246 1.00 90.00 90 THR A C 1
ATOM 692 O O . THR A 1 90 ? -4.016 2.522 -8.230 1.00 90.00 90 THR A O 1
ATOM 695 N N . VAL A 1 91 ? -5.876 3.491 -7.431 1.00 90.50 91 VAL A N 1
ATOM 696 C CA . VAL A 1 91 ? -6.216 2.401 -6.510 1.00 90.50 91 VAL A CA 1
ATOM 697 C C . VAL A 1 91 ? -7.608 1.892 -6.835 1.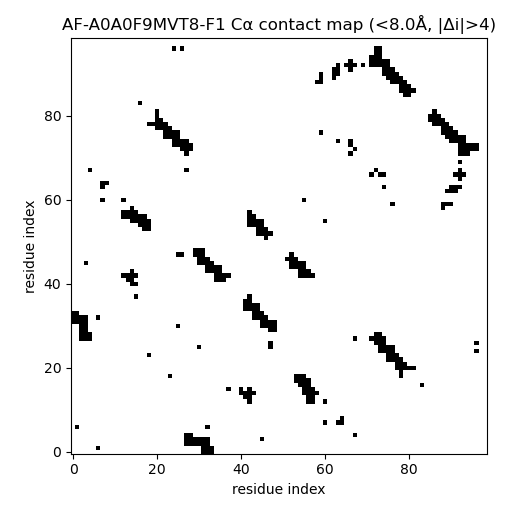00 90.50 91 VAL A C 1
ATOM 699 O O . VAL A 1 91 ? -8.574 2.656 -6.805 1.00 90.50 91 VAL A O 1
ATOM 702 N N . VAL A 1 92 ? -7.713 0.600 -7.125 1.00 91.44 92 VAL A N 1
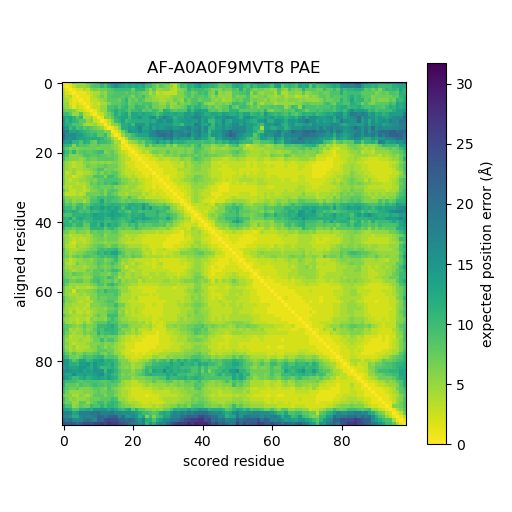ATOM 703 C CA . VAL A 1 92 ? -8.972 -0.075 -7.443 1.00 91.44 92 VAL A CA 1
ATOM 704 C C . VAL A 1 92 ? -9.142 -1.255 -6.495 1.00 91.44 92 VAL A C 1
ATOM 706 O O . VAL A 1 92 ? -8.285 -2.131 -6.435 1.00 91.44 92 VAL A O 1
ATOM 709 N N . GLY A 1 93 ? -10.250 -1.283 -5.755 1.00 88.94 93 GLY A N 1
ATOM 710 C CA . GLY A 1 93 ? -10.632 -2.465 -4.984 1.00 88.94 93 GLY A CA 1
ATOM 711 C C . GLY A 1 93 ? -11.072 -3.591 -5.918 1.00 88.94 93 GLY A C 1
ATOM 712 O O . GLY A 1 93 ? -11.830 -3.342 -6.858 1.00 88.94 93 GLY A O 1
ATOM 713 N N . ILE A 1 94 ? -10.593 -4.808 -5.674 1.00 89.44 94 ILE A N 1
ATOM 714 C CA . ILE A 1 94 ? -10.936 -5.998 -6.462 1.00 89.44 94 ILE A CA 1
ATOM 715 C C . ILE A 1 94 ? -11.401 -7.120 -5.527 1.00 89.44 94 ILE A C 1
ATOM 717 O O . ILE A 1 94 ? -10.990 -7.192 -4.366 1.00 89.44 94 ILE A O 1
ATOM 721 N N . LYS A 1 95 ? -12.338 -7.946 -6.008 1.00 77.62 95 LYS A N 1
ATOM 722 C CA . LYS A 1 95 ? -12.954 -9.013 -5.201 1.00 77.62 95 LYS A CA 1
ATOM 723 C C . LYS A 1 95 ? -12.036 -10.225 -5.047 1.00 77.62 95 LYS A C 1
ATOM 725 O O . LYS A 1 95 ? -11.963 -10.762 -3.951 1.00 77.62 95 LYS A O 1
ATOM 730 N N . ASP A 1 96 ? -11.289 -10.555 -6.097 1.00 75.94 96 ASP A N 1
ATOM 731 C CA . ASP A 1 96 ? -10.348 -11.671 -6.136 1.00 75.94 96 ASP A CA 1
ATOM 732 C C . ASP A 1 96 ? -8.946 -11.153 -6.492 1.00 75.94 96 ASP A C 1
ATOM 734 O O . ASP A 1 96 ? -8.807 -10.269 -7.336 1.00 75.94 96 ASP A O 1
ATOM 738 N N . GLY A 1 97 ? -7.901 -11.681 -5.845 1.00 61.97 97 GLY A N 1
ATOM 739 C CA . GLY A 1 97 ? -6.501 -11.270 -6.049 1.00 61.97 97 GLY A CA 1
ATOM 740 C C . GLY A 1 97 ? -5.876 -11.758 -7.364 1.00 61.97 97 GLY A C 1
ATOM 741 O O . GLY A 1 97 ? -4.676 -11.589 -7.574 1.00 61.97 97 GLY A O 1
ATOM 742 N N . GLY A 1 98 ? -6.672 -12.392 -8.227 1.00 53.81 98 GLY A N 1
ATOM 743 C CA . GLY A 1 98 ? -6.260 -12.879 -9.538 1.00 53.81 98 GLY A CA 1
ATOM 744 C C . GLY A 1 98 ? -6.621 -11.879 -10.634 1.00 53.81 98 GLY A C 1
ATOM 745 O O . GLY A 1 98 ? -7.800 -11.744 -10.929 1.00 53.81 98 GLY A O 1
ATOM 746 N N . GLN A 1 99 ? -5.584 -11.226 -11.179 1.00 49.44 99 GLN A N 1
ATOM 747 C CA . GLN A 1 99 ? -5.499 -10.411 -12.414 1.00 49.44 99 GLN A CA 1
ATOM 748 C C . GLN A 1 99 ? -6.725 -9.575 -12.835 1.00 49.44 99 GLN A C 1
ATOM 750 O O . GLN A 1 99 ? -7.701 -10.142 -13.368 1.00 49.44 99 GLN A O 1
#

Nearest PDB structures (foldseek):
  5he2-assembly1_A  TM=6.405E-01  e=2.818E+00  Bos taurus
  5he3-assembly1_A  TM=5.896E-01  e=4.182E+00  Bos taurus
  5ukk-assembly1_A  TM=6.259E-01  e=6.946E+00  Homo sapiens
  8v48-assembly1_B  TM=5.227E-01  e=4.953E+00  Escherichia coli B185
  6ozb-assembly1_A  TM=4.076E-01  e=6.565E+00  Nostoc sp. PCC 7120 = FACHB-418

Organism: NCBI:txid412755

Mean predicted aligned error: 6.64 Å